Protein AF-A0A9E4MEJ9-F1 (afdb_monomer_lite)

pLDDT: mean 85.01, std 20.5, range [31.97, 98.0]

Structu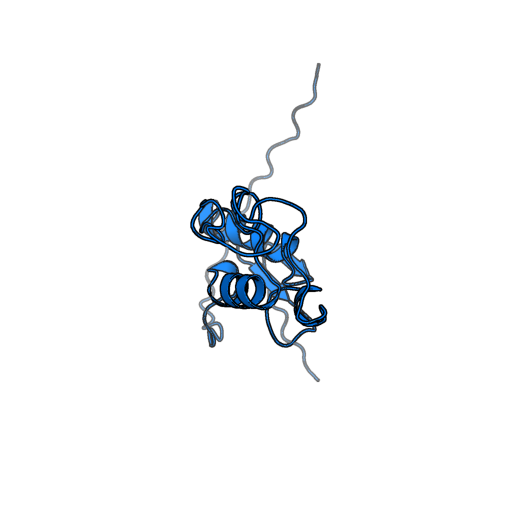re (mmCIF, N/CA/C/O backbone):
data_AF-A0A9E4MEJ9-F1
#
_entry.id   AF-A0A9E4MEJ9-F1
#
loop_
_atom_site.group_PDB
_atom_site.id
_atom_site.type_symbol
_atom_site.label_atom_id
_atom_site.label_alt_id
_atom_site.label_comp_id
_atom_site.label_asym_id
_atom_site.label_entity_id
_atom_site.label_seq_id
_atom_si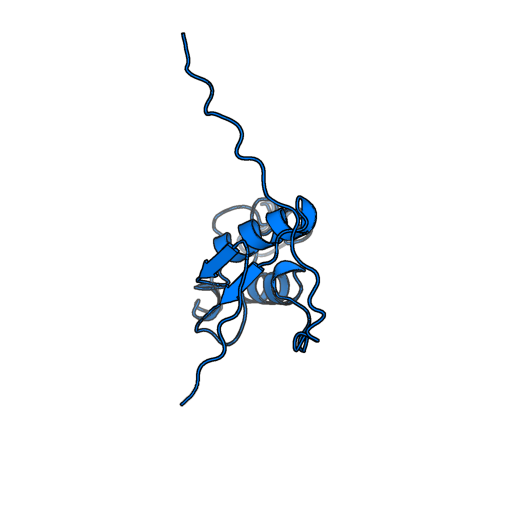te.pdbx_PDB_ins_code
_atom_site.Cartn_x
_atom_site.Cartn_y
_atom_site.Cartn_z
_atom_site.occupancy
_atom_site.B_iso_or_equiv
_atom_site.auth_seq_id
_atom_site.auth_comp_id
_atom_site.auth_asym_id
_atom_site.auth_atom_id
_atom_site.pdbx_PDB_model_num
ATOM 1 N N . MET A 1 1 ? -29.395 -19.440 10.541 1.00 58.34 1 MET A N 1
ATOM 2 C CA . MET A 1 1 ? -27.971 -19.276 10.898 1.00 58.34 1 MET A CA 1
ATOM 3 C C . MET A 1 1 ? -27.900 -18.235 12.001 1.00 58.34 1 MET A C 1
ATOM 5 O O . MET A 1 1 ? -28.546 -17.207 11.855 1.00 58.34 1 MET A O 1
ATOM 9 N N . SER A 1 2 ? -27.225 -18.525 13.115 1.00 75.25 2 SER A N 1
ATOM 10 C CA . SER A 1 2 ? -26.969 -17.525 14.162 1.00 75.25 2 SER A CA 1
ATOM 11 C C . SER A 1 2 ? -25.701 -16.768 13.785 1.00 75.25 2 SER A C 1
ATOM 13 O O . SER A 1 2 ? -24.675 -17.404 13.554 1.00 75.25 2 SER A O 1
ATOM 15 N N . HIS A 1 3 ? -25.773 -15.444 13.694 1.00 83.81 3 HIS A N 1
ATOM 16 C CA . HIS A 1 3 ? -24.602 -14.596 13.492 1.00 83.81 3 HIS A CA 1
ATOM 17 C C . HIS A 1 3 ? -24.148 -14.073 14.853 1.00 83.81 3 HIS A C 1
ATOM 19 O O . HIS A 1 3 ? -24.937 -13.441 15.554 1.00 83.81 3 HIS A O 1
ATOM 25 N N . THR A 1 4 ? -22.897 -14.340 15.228 1.00 87.56 4 THR A N 1
ATOM 26 C CA . THR A 1 4 ? -22.279 -13.697 16.391 1.00 87.56 4 THR A CA 1
ATOM 27 C C . THR A 1 4 ? -21.744 -12.337 15.944 1.00 87.56 4 THR A C 1
ATOM 29 O O . THR A 1 4 ? -20.895 -12.304 15.052 1.00 87.56 4 THR A O 1
ATOM 32 N N . PRO A 1 5 ? -22.243 -11.218 16.489 1.00 87.56 5 PRO A N 1
ATOM 33 C CA . PRO A 1 5 ? -21.714 -9.904 16.154 1.00 87.56 5 PRO A CA 1
ATOM 34 C C . PRO A 1 5 ? -20.300 -9.733 16.724 1.00 87.56 5 PRO A C 1
ATOM 36 O O . PRO A 1 5 ? -20.027 -10.138 17.853 1.00 87.56 5 PRO A O 1
ATOM 39 N N . HIS A 1 6 ? -19.416 -9.113 15.941 1.00 89.88 6 HIS A N 1
ATOM 40 C CA . HIS A 1 6 ? -18.115 -8.631 16.402 1.00 89.88 6 HIS A CA 1
ATOM 41 C C . HIS A 1 6 ? -18.217 -7.127 16.653 1.00 89.88 6 HIS A C 1
ATOM 43 O O . HIS A 1 6 ? -18.626 -6.381 15.764 1.00 89.88 6 HIS A O 1
ATOM 49 N N . GLU A 1 7 ? -17.869 -6.694 17.860 1.00 95.62 7 GLU A N 1
ATOM 50 C CA . GLU A 1 7 ? -17.814 -5.280 18.221 1.00 95.62 7 GLU A CA 1
ATOM 51 C C . GLU A 1 7 ? -16.409 -4.747 17.928 1.00 95.62 7 GLU A C 1
ATOM 53 O O . GLU A 1 7 ? -15.418 -5.377 18.300 1.00 95.62 7 GLU A O 1
ATOM 58 N N . VAL A 1 8 ? -16.334 -3.629 17.206 1.00 97.19 8 VAL A N 1
ATOM 59 C CA . VAL A 1 8 ? -15.085 -2.961 16.823 1.00 97.19 8 VAL A CA 1
ATOM 60 C C . VAL A 1 8 ? -15.268 -1.450 16.877 1.00 97.19 8 VAL A C 1
ATOM 62 O O . VAL A 1 8 ? -16.367 -0.951 16.622 1.00 97.19 8 VAL A O 1
ATOM 65 N N . ASP A 1 9 ? -14.189 -0.722 17.147 1.00 97.88 9 ASP A N 1
ATOM 66 C CA . ASP A 1 9 ? -14.178 0.743 17.098 1.00 97.88 9 ASP A CA 1
ATOM 67 C C . ASP A 1 9 ? -14.291 1.254 15.652 1.00 97.88 9 ASP A C 1
ATOM 69 O O . ASP A 1 9 ? -14.952 2.263 15.391 1.00 97.88 9 ASP A O 1
ATOM 73 N N . TYR A 1 10 ? -13.688 0.528 14.698 1.00 97.88 10 TYR A N 1
ATOM 74 C CA . TYR A 1 10 ? -13.718 0.853 13.270 1.00 97.88 10 TYR A CA 1
ATOM 75 C C . TYR A 1 10 ? -14.041 -0.367 12.402 1.00 97.88 10 TYR A C 1
ATOM 77 O O . TYR A 1 10 ? -13.371 -1.397 12.462 1.00 97.88 10 TYR A O 1
ATOM 85 N N . LEU A 1 11 ? -15.025 -0.213 11.513 1.00 97.19 11 LEU A N 1
ATOM 86 C CA . LEU A 1 11 ? -15.251 -1.111 10.381 1.00 97.19 11 LEU A CA 1
ATOM 87 C C . LEU A 1 11 ? -14.721 -0.448 9.107 1.00 97.19 11 LEU A C 1
ATOM 89 O O . LEU A 1 11 ? -15.270 0.557 8.649 1.00 97.19 11 LEU A O 1
ATOM 93 N N . VAL A 1 12 ? -13.678 -1.028 8.520 1.00 97.69 12 VAL A N 1
ATOM 94 C CA . VAL A 1 12 ? -13.094 -0.594 7.248 1.00 97.69 12 VAL A CA 1
ATOM 95 C C . VAL A 1 12 ? -13.537 -1.563 6.157 1.00 97.69 12 VAL A C 1
ATOM 97 O O . VAL A 1 12 ? -13.261 -2.759 6.220 1.00 97.69 12 VAL A O 1
ATOM 100 N N . VAL A 1 13 ? -14.237 -1.049 5.145 1.00 97.75 13 VAL A N 1
ATOM 101 C CA . VAL A 1 13 ? -14.726 -1.851 4.015 1.00 97.75 13 VAL A CA 1
ATOM 102 C C . VAL A 1 13 ? -13.847 -1.591 2.794 1.00 97.75 13 VAL A C 1
ATOM 104 O O . VAL A 1 13 ? -13.883 -0.507 2.213 1.00 97.75 13 VAL A O 1
ATOM 107 N N . GLY A 1 14 ? -13.081 -2.607 2.401 1.00 97.81 14 GLY A N 1
ATOM 108 C CA . GLY A 1 14 ? -12.136 -2.591 1.289 1.00 97.81 14 GLY A CA 1
ATOM 109 C C . GLY A 1 14 ? -10.679 -2.468 1.742 1.00 97.81 14 GLY A C 1
ATOM 110 O O . GLY A 1 14 ? -10.239 -1.419 2.204 1.00 97.81 14 GLY A O 1
ATOM 111 N N . ALA A 1 15 ? -9.898 -3.514 1.494 1.00 97.62 15 ALA A N 1
ATOM 112 C CA . ALA A 1 15 ? -8.449 -3.616 1.642 1.00 97.62 15 ALA A CA 1
ATOM 113 C C . ALA A 1 15 ? -7.705 -3.111 0.385 1.00 97.62 15 ALA A C 1
ATOM 115 O O . ALA A 1 15 ? -6.706 -3.677 -0.058 1.00 97.62 15 ALA A O 1
ATOM 116 N N . GLY A 1 16 ? -8.197 -2.027 -0.223 1.00 97.56 16 GLY A N 1
ATOM 117 C CA . GLY A 1 16 ? -7.458 -1.258 -1.228 1.00 97.56 16 GLY A CA 1
ATOM 118 C C . GLY A 1 16 ? -6.492 -0.263 -0.583 1.00 97.56 16 GLY A C 1
ATOM 119 O O . GLY A 1 16 ? -6.511 -0.079 0.628 1.00 97.56 16 GLY A O 1
ATOM 120 N N . ALA A 1 17 ? -5.694 0.442 -1.391 1.00 96.69 17 ALA A N 1
ATOM 121 C CA . ALA A 1 17 ? -4.651 1.350 -0.895 1.00 96.69 17 ALA A CA 1
ATOM 122 C C . ALA A 1 17 ? -5.117 2.309 0.219 1.00 96.69 17 ALA A C 1
ATOM 124 O O . ALA A 1 17 ? -4.451 2.428 1.240 1.00 96.69 17 ALA A O 1
ATOM 125 N N . MET A 1 18 ? -6.293 2.929 0.065 1.00 97.06 18 MET A N 1
ATOM 126 C CA . MET A 1 18 ? -6.839 3.842 1.077 1.00 97.06 18 MET A CA 1
ATOM 127 C C . MET A 1 18 ? -7.241 3.134 2.375 1.00 97.06 18 MET A C 1
ATOM 129 O O . MET A 1 18 ? -6.921 3.624 3.454 1.00 97.06 18 MET A O 1
ATOM 133 N N . GLY A 1 19 ? -7.929 1.991 2.285 1.00 97.94 19 GLY A N 1
ATOM 134 C CA . GLY A 1 19 ? -8.337 1.224 3.465 1.00 97.94 19 GLY A CA 1
ATOM 135 C C . GLY A 1 19 ? -7.134 0.664 4.220 1.00 97.94 19 GLY A C 1
ATOM 136 O O . GLY A 1 19 ? -7.103 0.718 5.447 1.00 97.94 19 GLY A O 1
ATOM 137 N N . MET A 1 20 ? -6.108 0.230 3.485 1.00 98.00 20 MET A N 1
ATOM 138 C CA . MET A 1 20 ? -4.833 -0.212 4.049 1.00 98.00 20 MET A CA 1
ATOM 139 C C . MET A 1 20 ? -4.094 0.937 4.745 1.00 98.00 20 MET A C 1
ATOM 141 O O . MET A 1 20 ? -3.694 0.772 5.888 1.00 98.00 20 MET A O 1
ATOM 145 N N . ALA A 1 21 ? -3.967 2.114 4.118 1.00 97.56 21 ALA A N 1
ATOM 146 C CA . ALA A 1 21 ? -3.288 3.271 4.716 1.00 97.56 21 ALA A CA 1
ATOM 147 C C . ALA A 1 21 ? -4.004 3.808 5.968 1.00 97.56 21 ALA A C 1
ATOM 149 O O . ALA A 1 21 ? -3.363 4.168 6.957 1.00 97.56 21 ALA A O 1
ATOM 150 N N . PHE A 1 22 ? -5.339 3.829 5.942 1.00 97.44 22 PHE A N 1
ATOM 151 C CA . PHE A 1 22 ? -6.145 4.206 7.100 1.00 97.44 22 PHE A CA 1
ATOM 152 C C . PHE A 1 22 ? -5.981 3.207 8.251 1.00 97.44 22 PHE A C 1
ATOM 154 O O . PHE A 1 22 ? -5.687 3.608 9.375 1.00 97.44 22 PHE A O 1
ATOM 161 N N . THR A 1 23 ? -6.113 1.909 7.960 1.00 97.75 23 THR A N 1
ATOM 162 C CA . THR A 1 23 ? -5.933 0.838 8.953 1.00 97.75 23 THR A CA 1
ATOM 163 C C . THR A 1 23 ? -4.523 0.863 9.537 1.00 97.75 23 THR A C 1
ATOM 165 O O . THR A 1 23 ? -4.363 0.779 10.747 1.00 97.75 23 THR A O 1
ATOM 168 N N . ASP A 1 24 ? -3.505 1.046 8.696 1.00 97.44 24 ASP A N 1
ATOM 169 C CA . ASP A 1 24 ? -2.108 1.148 9.114 1.00 97.44 24 ASP A CA 1
ATOM 170 C C . ASP A 1 24 ? -1.880 2.298 10.099 1.00 97.44 24 ASP A C 1
ATOM 172 O O . ASP A 1 24 ? -1.241 2.106 11.129 1.00 97.44 24 ASP A O 1
ATOM 176 N N . THR A 1 25 ? -2.459 3.468 9.822 1.00 97.12 25 THR A N 1
ATOM 177 C CA . THR A 1 25 ? -2.362 4.630 10.714 1.00 97.12 25 THR A CA 1
ATOM 178 C C . THR A 1 25 ? -3.026 4.336 12.056 1.00 97.12 25 THR A C 1
ATOM 180 O O . THR A 1 25 ? -2.427 4.576 13.099 1.00 97.12 25 THR A O 1
ATOM 183 N N . LEU A 1 26 ? -4.231 3.753 12.055 1.00 97.12 26 LEU A N 1
ATOM 184 C CA . LEU A 1 26 ? -4.908 3.383 13.300 1.00 97.12 26 LEU A CA 1
ATOM 185 C C . LEU A 1 26 ? -4.112 2.357 14.117 1.00 97.12 26 LEU A C 1
ATOM 187 O O . LEU A 1 26 ? -4.040 2.502 15.332 1.00 97.12 26 LEU A O 1
ATOM 191 N N . LEU A 1 27 ? -3.488 1.367 13.470 1.00 95.44 27 LEU A N 1
ATOM 192 C CA . LEU A 1 27 ? -2.647 0.372 14.146 1.00 95.44 27 LEU A CA 1
ATOM 193 C C . LEU A 1 27 ? -1.390 0.979 14.787 1.00 95.44 27 LEU A C 1
ATOM 195 O O . LEU A 1 27 ? -0.879 0.420 15.753 1.00 95.44 27 LEU A O 1
ATOM 199 N N . HIS A 1 28 ? -0.874 2.087 14.248 1.00 94.81 28 HIS A N 1
ATOM 200 C CA . HIS A 1 28 ? 0.337 2.737 14.762 1.00 94.81 28 HIS A CA 1
ATOM 201 C C . HIS A 1 28 ? 0.050 3.854 15.764 1.00 94.81 28 HIS A C 1
ATOM 203 O O . HIS A 1 28 ? 0.881 4.134 16.625 1.00 94.81 28 HIS A O 1
ATOM 209 N N . GLU A 1 29 ? -1.100 4.512 15.644 1.00 96.38 29 GLU A N 1
ATOM 210 C CA . GLU A 1 29 ? -1.406 5.738 16.384 1.00 96.38 29 GLU A CA 1
ATOM 211 C C . GLU A 1 29 ? -2.556 5.567 17.388 1.00 96.38 29 GLU A C 1
ATOM 213 O O . GLU A 1 29 ? -2.943 6.530 18.053 1.00 96.38 29 GLU A O 1
ATOM 218 N N . SER A 1 30 ? -3.119 4.361 17.521 1.00 96.94 30 SER A N 1
ATOM 219 C CA . SER A 1 30 ? -4.208 4.076 18.459 1.00 96.94 30 SER A CA 1
ATOM 220 C C . SER A 1 30 ? -4.214 2.628 18.954 1.00 96.94 30 SER A C 1
ATOM 222 O O . SER A 1 30 ? -3.624 1.747 18.340 1.00 96.94 30 SER A O 1
ATOM 224 N N . ASP A 1 31 ? -4.973 2.381 20.022 1.00 96.56 31 ASP A N 1
ATOM 225 C CA . ASP A 1 31 ? -5.295 1.037 20.521 1.00 96.56 31 ASP A CA 1
ATOM 226 C C . ASP A 1 31 ? -6.668 0.542 20.013 1.00 96.56 31 ASP A C 1
ATOM 228 O O . ASP A 1 31 ? -7.297 -0.323 20.626 1.00 96.56 31 ASP A O 1
ATOM 232 N N . ALA A 1 32 ? -7.191 1.140 18.935 1.00 96.94 32 ALA A N 1
ATOM 233 C CA . ALA A 1 32 ? -8.527 0.845 18.436 1.00 96.94 32 ALA A CA 1
ATOM 234 C C . ALA A 1 32 ? -8.630 -0.581 17.876 1.00 96.94 32 ALA A C 1
ATOM 236 O O . ALA A 1 32 ? -7.745 -1.076 17.174 1.00 96.94 32 ALA A O 1
ATOM 237 N N . THR A 1 33 ? -9.765 -1.224 18.122 1.00 96.50 33 THR A N 1
ATOM 238 C CA . THR A 1 33 ? -10.127 -2.492 17.488 1.00 96.50 33 THR A CA 1
ATOM 239 C C . THR A 1 33 ? -10.699 -2.239 16.094 1.00 96.50 33 THR A C 1
ATOM 241 O O . THR A 1 33 ? -11.588 -1.406 15.905 1.00 96.50 33 THR A O 1
ATOM 244 N N . ILE A 1 34 ? -10.182 -2.948 15.089 1.00 96.94 34 ILE A N 1
ATOM 245 C CA . ILE A 1 34 ? -10.507 -2.701 13.679 1.00 96.94 34 ILE A CA 1
ATOM 246 C C . ILE A 1 34 ? -10.952 -4.007 13.025 1.00 96.94 34 ILE A C 1
ATOM 248 O O . ILE A 1 34 ? -10.244 -5.012 13.089 1.00 96.94 34 ILE A O 1
ATOM 252 N N . ALA A 1 35 ? -12.096 -3.983 12.344 1.00 96.25 35 ALA A N 1
ATOM 253 C CA . ALA A 1 35 ? -12.459 -5.004 11.367 1.00 96.25 35 ALA A CA 1
ATOM 254 C C . ALA A 1 35 ? -12.183 -4.464 9.962 1.00 96.25 35 ALA A C 1
ATOM 256 O O . ALA A 1 35 ? -12.868 -3.549 9.504 1.00 96.25 35 ALA A O 1
ATOM 257 N N . LEU A 1 36 ? -11.204 -5.044 9.269 1.00 96.19 36 LEU A N 1
ATOM 258 C CA . LEU A 1 36 ? -10.966 -4.806 7.848 1.00 96.19 36 LEU A CA 1
ATOM 259 C C . LEU A 1 36 ? -11.618 -5.931 7.044 1.00 96.19 36 LEU A C 1
ATOM 261 O O . LEU A 1 36 ? -11.270 -7.099 7.208 1.00 96.19 36 LEU A O 1
ATOM 265 N N . VAL A 1 37 ? -12.576 -5.585 6.187 1.00 96.06 37 VAL A N 1
ATOM 266 C CA . VAL A 1 37 ? -13.335 -6.561 5.397 1.00 96.06 37 VAL A CA 1
ATOM 267 C C . VAL A 1 37 ? -13.211 -6.225 3.920 1.00 96.06 37 VAL A C 1
ATOM 269 O O . VAL A 1 37 ? -13.561 -5.124 3.499 1.00 96.06 37 VAL A O 1
ATOM 272 N N . ASP A 1 38 ? -12.759 -7.184 3.120 1.00 96.31 38 ASP A N 1
ATOM 273 C CA . ASP A 1 38 ? -12.741 -7.099 1.659 1.00 96.31 38 ASP A CA 1
ATOM 274 C C . ASP A 1 38 ? -13.480 -8.306 1.060 1.00 96.31 38 ASP A C 1
ATOM 276 O O . ASP A 1 38 ? -13.633 -9.350 1.693 1.00 96.31 38 ASP A O 1
ATOM 280 N N . ARG A 1 39 ? -13.984 -8.140 -0.161 1.00 96.31 39 ARG A N 1
ATOM 281 C CA . ARG A 1 39 ? -14.590 -9.207 -0.961 1.00 96.31 39 ARG A CA 1
ATOM 282 C C . ARG A 1 39 ? -13.544 -9.990 -1.763 1.00 96.31 39 ARG A C 1
ATOM 284 O O . ARG A 1 39 ? -13.841 -11.092 -2.217 1.00 96.31 39 ARG A O 1
ATOM 291 N N . LEU A 1 40 ? -12.382 -9.395 -2.015 1.00 95.31 40 LEU A N 1
ATOM 292 C CA . LEU A 1 40 ? -11.275 -10.010 -2.737 1.00 95.31 40 LEU A CA 1
ATOM 293 C C . LEU A 1 40 ? -10.476 -10.949 -1.826 1.00 95.31 40 LEU A C 1
ATOM 295 O O . LEU A 1 40 ? -10.574 -10.896 -0.604 1.00 95.31 40 LEU A O 1
ATOM 299 N N . ASP A 1 41 ? -9.695 -11.824 -2.449 1.00 93.06 41 ASP A N 1
ATOM 300 C CA . ASP A 1 41 ? -8.900 -12.869 -1.801 1.00 93.06 41 ASP A CA 1
ATOM 301 C C . ASP A 1 41 ? -7.621 -12.351 -1.133 1.00 93.06 41 ASP A C 1
ATOM 303 O O . ASP A 1 41 ? -7.059 -13.032 -0.277 1.00 93.06 41 ASP A O 1
ATOM 307 N N . ARG A 1 42 ? -7.167 -11.151 -1.508 1.00 94.94 42 ARG A N 1
ATOM 308 C CA . ARG A 1 42 ? -5.998 -10.499 -0.916 1.00 94.94 42 ARG A CA 1
ATOM 309 C C . ARG A 1 42 ? -6.085 -8.967 -0.953 1.00 94.94 42 ARG A C 1
ATOM 311 O O . ARG A 1 42 ? -6.790 -8.403 -1.804 1.00 94.94 42 ARG A O 1
ATOM 318 N N . PRO A 1 43 ? -5.315 -8.275 -0.095 1.00 97.06 43 PRO A N 1
ATOM 319 C CA . PRO A 1 43 ? -5.168 -6.825 -0.143 1.00 97.06 43 PRO A CA 1
ATOM 320 C C . PRO A 1 43 ? -4.665 -6.303 -1.496 1.00 97.06 43 PRO A C 1
ATOM 322 O O . PRO A 1 43 ? -3.998 -6.996 -2.261 1.00 97.06 43 PRO A O 1
ATOM 325 N N . GLY A 1 44 ? -4.968 -5.039 -1.780 1.00 96.50 44 GLY A N 1
ATOM 326 C CA . GLY A 1 44 ? -4.545 -4.327 -2.988 1.00 96.50 44 GLY A CA 1
ATOM 327 C C . GLY A 1 44 ? -5.692 -3.716 -3.789 1.00 96.50 44 GLY A C 1
ATOM 328 O O . GLY A 1 44 ? -5.457 -2.879 -4.660 1.00 96.50 44 GLY A O 1
ATOM 329 N N . GLY A 1 45 ? -6.948 -4.056 -3.484 1.00 96.62 45 GLY A N 1
ATOM 330 C CA . GLY A 1 45 ? -8.115 -3.483 -4.158 1.00 96.62 45 GLY A CA 1
ATOM 331 C C . GLY A 1 45 ? -8.042 -3.657 -5.679 1.00 96.62 45 GLY A C 1
ATOM 332 O O . GLY A 1 45 ? -7.845 -4.764 -6.170 1.00 96.62 45 GLY A O 1
ATOM 333 N N . HIS A 1 46 ? -8.166 -2.565 -6.443 1.00 96.12 46 HIS A N 1
ATOM 334 C CA . HIS A 1 46 ? -8.172 -2.620 -7.913 1.00 96.12 46 HIS A CA 1
ATOM 335 C C . HIS A 1 46 ? -6.885 -3.199 -8.529 1.00 96.12 46 HIS A C 1
ATOM 337 O O . HIS A 1 46 ? -6.935 -3.721 -9.644 1.00 96.12 46 HIS A O 1
ATOM 343 N N . TRP A 1 47 ? -5.754 -3.167 -7.814 1.00 97.00 47 TRP A N 1
ATOM 344 C CA . TRP A 1 47 ? -4.494 -3.757 -8.278 1.00 97.00 47 TRP A CA 1
ATOM 345 C C . TRP A 1 47 ? -4.591 -5.277 -8.479 1.00 97.00 47 TRP A C 1
ATOM 347 O O . TRP A 1 47 ? -3.861 -5.823 -9.302 1.00 97.00 47 TRP A O 1
ATOM 357 N N . ASN A 1 48 ? -5.548 -5.948 -7.824 1.00 96.88 48 ASN A N 1
ATOM 358 C CA . ASN A 1 48 ? -5.840 -7.373 -8.026 1.00 96.88 48 ASN A CA 1
ATOM 359 C C . ASN A 1 48 ? -6.351 -7.714 -9.432 1.00 96.88 48 ASN A C 1
ATOM 361 O O . ASN A 1 48 ? -6.258 -8.864 -9.854 1.00 96.88 48 ASN A O 1
ATOM 365 N N . HIS A 1 49 ? -6.887 -6.731 -10.156 1.00 96.12 49 HIS A N 1
ATOM 366 C CA . HIS A 1 49 ? -7.477 -6.910 -11.485 1.00 96.12 49 HIS A CA 1
ATOM 367 C C . HIS A 1 49 ? -6.740 -6.130 -12.573 1.00 96.12 49 HIS A C 1
ATOM 369 O O . HIS A 1 49 ? -7.195 -6.075 -13.717 1.00 96.12 49 HIS A O 1
ATOM 375 N N . ALA A 1 50 ? -5.630 -5.483 -12.224 1.00 95.75 50 ALA A N 1
ATOM 376 C CA . ALA A 1 50 ? -4.922 -4.646 -13.165 1.00 95.75 50 ALA A CA 1
ATOM 377 C C . ALA A 1 50 ? -4.167 -5.485 -14.204 1.00 95.75 50 ALA A C 1
ATOM 379 O O . ALA A 1 50 ? -3.693 -6.588 -13.930 1.00 95.75 50 ALA A O 1
ATOM 380 N N . TYR A 1 51 ? -4.046 -4.952 -15.419 1.00 95.94 51 TYR A N 1
ATOM 381 C CA . TYR A 1 51 ? -3.308 -5.626 -16.479 1.00 95.94 51 TYR A CA 1
ATOM 382 C C . TYR A 1 51 ? -1.805 -5.720 -16.127 1.00 95.94 51 TYR A C 1
ATOM 384 O O . TYR A 1 51 ? -1.280 -4.833 -15.452 1.00 95.94 51 TYR A O 1
ATOM 392 N N . PRO A 1 52 ? -1.062 -6.736 -16.610 1.00 91.75 52 PRO A N 1
ATOM 393 C CA . PRO A 1 52 ? 0.271 -7.056 -16.074 1.00 91.75 52 PRO A CA 1
ATOM 394 C C . PRO A 1 52 ? 1.346 -5.968 -16.219 1.00 91.75 52 PRO A C 1
ATOM 396 O O . PRO A 1 52 ? 2.344 -5.982 -15.508 1.00 91.75 52 PRO A O 1
ATOM 399 N N . PHE A 1 53 ? 1.166 -5.041 -17.157 1.00 91.94 53 PHE A N 1
ATOM 400 C CA . PHE A 1 53 ? 2.120 -3.980 -17.479 1.00 91.94 53 PHE A CA 1
ATOM 401 C C . PHE A 1 53 ? 1.775 -2.624 -16.839 1.00 91.94 53 PHE A C 1
ATOM 403 O O . PHE A 1 53 ? 2.472 -1.646 -17.117 1.00 91.94 53 PHE A O 1
ATOM 410 N N . VAL A 1 54 ? 0.722 -2.534 -16.009 1.00 96.00 54 VAL A N 1
ATOM 411 C CA . VAL A 1 54 ? 0.360 -1.261 -15.365 1.00 96.00 54 VAL A CA 1
ATOM 412 C C . VAL A 1 54 ? 1.424 -0.891 -14.342 1.00 96.00 54 VAL A C 1
ATOM 414 O O . VAL A 1 54 ? 1.965 -1.758 -13.649 1.00 96.00 54 VAL A O 1
ATOM 417 N N . ARG A 1 55 ? 1.708 0.404 -14.237 1.00 96.38 55 ARG A N 1
ATOM 418 C CA . ARG A 1 55 ? 2.584 0.977 -13.215 1.00 96.38 55 ARG A CA 1
ATOM 419 C C . ARG A 1 55 ? 1.919 2.206 -12.613 1.00 96.38 55 ARG A C 1
ATOM 421 O O . ARG A 1 55 ? 0.997 2.763 -13.212 1.00 96.38 55 ARG A O 1
ATOM 428 N N . LEU A 1 56 ? 2.381 2.619 -11.438 1.00 97.12 56 LEU A N 1
ATOM 429 C CA . LEU A 1 56 ? 1.974 3.890 -10.848 1.00 97.12 56 LEU A CA 1
ATOM 430 C C . LEU A 1 56 ? 2.240 5.054 -11.810 1.00 97.12 56 LEU A C 1
ATOM 432 O O . LEU A 1 56 ? 3.212 5.060 -12.557 1.00 97.12 56 LEU A O 1
ATOM 436 N N . HIS A 1 57 ? 1.380 6.067 -11.746 1.00 94.50 57 HIS A N 1
ATOM 437 C CA . HIS A 1 57 ? 1.588 7.338 -12.445 1.00 94.50 57 HIS A CA 1
ATOM 438 C C . HIS A 1 57 ? 2.431 8.334 -11.634 1.00 94.50 57 HIS A C 1
ATOM 440 O O . HIS A 1 57 ? 2.872 9.343 -12.173 1.00 94.50 57 HIS A O 1
ATOM 446 N N . GLN A 1 58 ? 2.638 8.059 -10.345 1.00 95.50 58 GLN A N 1
ATOM 447 C CA . GLN A 1 58 ? 3.433 8.861 -9.417 1.00 95.50 58 GLN A CA 1
ATOM 448 C C . GLN A 1 58 ? 4.566 8.009 -8.822 1.00 95.50 58 GLN A C 1
ATOM 450 O O . GLN A 1 58 ? 4.405 6.786 -8.765 1.00 95.50 58 GLN A O 1
ATOM 455 N N . PRO A 1 59 ? 5.679 8.618 -8.366 1.00 97.19 59 PRO A N 1
ATOM 456 C CA . PRO A 1 59 ? 6.781 7.900 -7.727 1.00 97.19 59 PRO A CA 1
ATOM 457 C C . PRO A 1 59 ? 6.313 6.953 -6.620 1.00 97.19 59 PRO A C 1
ATOM 459 O O . PRO A 1 59 ? 5.486 7.335 -5.788 1.00 97.19 59 PRO A O 1
ATOM 462 N N . SER A 1 60 ? 6.886 5.747 -6.574 1.00 97.88 60 SER A N 1
ATOM 463 C CA . SER A 1 60 ? 6.564 4.735 -5.554 1.00 97.88 60 SER A CA 1
ATOM 464 C C . SER A 1 60 ? 6.687 5.269 -4.127 1.00 97.88 60 SER A C 1
ATOM 466 O O . SER A 1 60 ? 5.849 4.968 -3.286 1.00 97.88 60 SER A O 1
ATOM 468 N N . ALA A 1 61 ? 7.669 6.139 -3.884 1.00 96.69 61 ALA A N 1
ATOM 469 C CA . ALA A 1 61 ? 7.935 6.744 -2.581 1.00 96.69 61 ALA A CA 1
ATOM 470 C C . ALA A 1 61 ? 6.767 7.568 -2.002 1.00 96.69 61 ALA A C 1
ATOM 472 O O . ALA A 1 61 ? 6.779 7.880 -0.814 1.00 96.69 61 ALA A O 1
ATOM 473 N N . TYR A 1 62 ? 5.768 7.927 -2.816 1.00 95.69 62 TYR A N 1
ATOM 474 C CA . TYR A 1 62 ? 4.591 8.695 -2.391 1.00 95.69 62 TYR A CA 1
ATOM 475 C C . TYR A 1 62 ? 3.306 7.860 -2.343 1.00 95.69 62 TYR A C 1
ATOM 477 O O . TYR A 1 62 ? 2.213 8.415 -2.235 1.00 95.69 62 TYR A O 1
ATOM 485 N N . TYR A 1 63 ? 3.410 6.535 -2.447 1.00 97.19 63 TYR A N 1
ATOM 486 C CA . TYR A 1 63 ? 2.263 5.635 -2.464 1.00 97.19 63 TYR A CA 1
ATOM 487 C C . TYR A 1 63 ? 2.426 4.514 -1.438 1.00 97.19 63 TYR A C 1
ATOM 489 O O . TYR A 1 63 ? 3.504 3.947 -1.299 1.00 97.19 63 TYR A O 1
ATOM 497 N N . GLY A 1 64 ? 1.336 4.151 -0.762 1.00 95.75 64 GLY A N 1
ATOM 498 C CA . GLY A 1 64 ? 1.320 3.060 0.209 1.00 95.75 64 GLY A CA 1
ATOM 499 C C . GLY A 1 64 ? 0.776 3.489 1.567 1.00 95.75 64 GLY A C 1
ATOM 500 O O . GLY A 1 64 ? -0.157 4.285 1.642 1.00 95.75 64 GLY A O 1
ATOM 501 N N . VAL A 1 65 ? 1.342 2.908 2.618 1.00 96.81 65 VAL A N 1
ATOM 502 C CA . VAL A 1 65 ? 1.014 3.105 4.031 1.00 96.81 65 VAL A CA 1
ATOM 503 C C . VAL A 1 65 ? 2.169 3.802 4.763 1.00 96.81 65 VAL A C 1
ATOM 505 O O . VAL A 1 65 ? 3.297 3.821 4.272 1.00 96.81 65 VAL A O 1
ATOM 508 N N . ASN A 1 66 ? 1.903 4.371 5.939 1.00 94.25 66 ASN A N 1
ATOM 509 C CA . ASN A 1 66 ? 2.876 5.202 6.658 1.00 94.25 66 ASN A CA 1
ATOM 510 C C . ASN A 1 66 ? 3.981 4.376 7.325 1.00 94.25 66 ASN A C 1
ATOM 512 O O . ASN A 1 66 ? 5.119 4.832 7.431 1.00 94.25 66 ASN A O 1
ATOM 516 N N . SER A 1 67 ? 3.663 3.159 7.759 1.00 94.19 67 SER A N 1
ATOM 517 C CA . SER A 1 67 ? 4.593 2.299 8.493 1.00 94.19 67 SER A CA 1
ATOM 518 C C . SER A 1 67 ? 5.717 1.701 7.653 1.00 94.19 67 SER A C 1
ATOM 520 O O . SER A 1 67 ? 6.685 1.166 8.200 1.00 94.19 67 SER A O 1
ATOM 522 N N . ARG A 1 68 ? 5.604 1.757 6.319 1.00 94.00 68 ARG A N 1
ATOM 523 C CA . ARG A 1 68 ? 6.536 1.079 5.420 1.00 94.00 68 ARG A CA 1
ATOM 524 C C . ARG A 1 68 ? 6.648 1.764 4.055 1.00 94.00 68 ARG A C 1
ATOM 526 O O . ARG A 1 68 ? 5.631 1.916 3.381 1.00 94.00 68 ARG A O 1
ATOM 533 N N . PRO A 1 69 ? 7.867 2.045 3.561 1.00 96.06 69 PRO A N 1
ATOM 534 C CA . PRO A 1 69 ? 8.052 2.581 2.217 1.00 96.06 69 PRO A CA 1
ATOM 535 C C . PRO A 1 69 ? 7.716 1.550 1.129 1.00 96.06 69 PRO A C 1
ATOM 537 O O . PRO A 1 69 ? 7.999 0.356 1.271 1.00 96.06 69 PRO A O 1
ATOM 540 N N . LEU A 1 70 ? 7.147 2.028 0.021 1.00 97.00 70 LEU A N 1
ATOM 541 C CA . LEU A 1 70 ? 7.015 1.274 -1.223 1.00 97.00 70 LEU A CA 1
ATOM 542 C C . LEU A 1 70 ? 8.214 1.565 -2.135 1.00 97.00 70 LEU A C 1
ATOM 544 O O . LEU A 1 70 ? 8.468 2.714 -2.497 1.00 97.00 70 LEU A O 1
ATOM 548 N N . GLY A 1 71 ? 8.903 0.504 -2.554 1.00 94.88 71 GLY A N 1
ATOM 549 C CA . GLY A 1 71 ? 10.126 0.609 -3.347 1.00 94.88 71 GLY A CA 1
ATOM 550 C C . GLY A 1 71 ? 11.347 0.988 -2.507 1.00 94.88 71 GLY A C 1
ATOM 551 O O . GLY A 1 71 ? 11.371 0.820 -1.288 1.00 94.88 71 GLY A O 1
ATOM 552 N N . GLU A 1 72 ? 12.372 1.484 -3.185 1.00 95.69 72 GLU A N 1
ATOM 553 C CA . GLU A 1 72 ? 13.680 1.854 -2.640 1.00 95.69 72 GLU A CA 1
ATOM 554 C C . GLU A 1 72 ? 13.967 3.363 -2.762 1.00 95.69 72 GLU A C 1
ATOM 556 O O . GLU A 1 72 ? 15.043 3.817 -2.374 1.00 95.69 72 GLU A O 1
ATOM 561 N N . ASN A 1 73 ? 13.018 4.151 -3.283 1.00 95.69 73 ASN A N 1
ATOM 562 C CA . ASN A 1 73 ? 13.161 5.589 -3.523 1.00 95.69 73 ASN A CA 1
ATOM 563 C C . ASN A 1 73 ? 14.360 5.911 -4.438 1.00 95.69 73 ASN A C 1
ATOM 565 O O . ASN A 1 73 ? 15.160 6.810 -4.168 1.00 95.69 73 ASN A O 1
ATOM 569 N N . ARG A 1 74 ? 14.488 5.151 -5.531 1.00 95.56 74 ARG A N 1
ATOM 570 C CA . ARG A 1 74 ? 15.596 5.259 -6.494 1.00 95.56 74 ARG A CA 1
ATOM 571 C C . ARG A 1 74 ? 15.135 5.682 -7.887 1.00 95.56 74 ARG A C 1
ATOM 573 O O . ARG A 1 74 ? 13.951 5.620 -8.223 1.00 95.56 74 ARG A O 1
ATOM 580 N N . LEU A 1 75 ? 16.106 6.089 -8.702 1.00 97.75 75 LEU A N 1
ATOM 581 C CA . LEU A 1 75 ? 15.918 6.275 -10.137 1.00 97.75 75 LEU A CA 1
ATOM 582 C C . LEU A 1 75 ? 16.029 4.930 -10.857 1.00 97.75 75 LEU A C 1
ATOM 584 O O . LEU A 1 75 ? 16.914 4.130 -10.544 1.00 97.75 75 LEU A O 1
ATOM 588 N N . ASP A 1 76 ? 15.184 4.706 -11.859 1.00 96.69 76 ASP A N 1
ATOM 589 C CA . ASP A 1 76 ? 15.317 3.545 -12.734 1.00 96.69 76 ASP A CA 1
ATOM 590 C C . ASP A 1 76 ? 16.621 3.645 -13.541 1.00 96.69 76 ASP A C 1
ATOM 592 O O . ASP A 1 76 ? 16.902 4.647 -14.203 1.00 96.69 76 ASP A O 1
ATOM 596 N N . ALA A 1 77 ? 17.429 2.583 -13.513 1.00 96.25 77 ALA A N 1
ATOM 597 C CA . ALA A 1 77 ? 18.704 2.535 -14.233 1.00 96.25 77 ALA A CA 1
ATOM 598 C C . ALA A 1 77 ? 18.543 2.202 -15.728 1.00 96.25 77 ALA A C 1
ATOM 600 O O . ALA A 1 77 ? 19.465 2.405 -16.517 1.00 96.25 77 ALA A O 1
ATOM 601 N N . SER A 1 78 ? 17.396 1.644 -16.127 1.00 94.56 78 SER A N 1
ATOM 602 C CA . SER A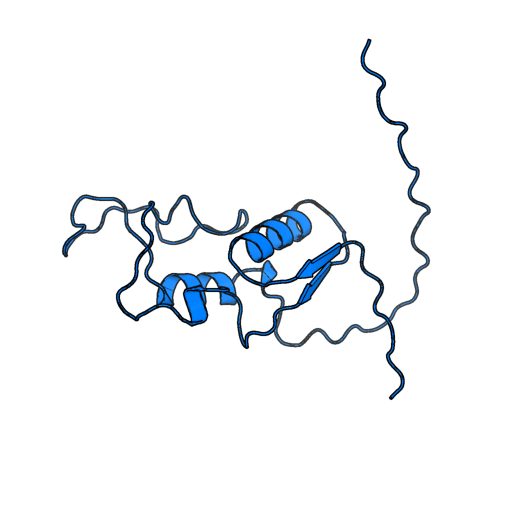 1 78 ? 17.148 1.183 -17.496 1.00 94.56 78 SER A CA 1
ATOM 603 C C . SER A 1 78 ? 15.653 1.164 -17.837 1.00 94.56 78 SER A C 1
ATOM 605 O O . SER A 1 78 ? 14.799 1.381 -16.981 1.00 94.56 78 SER A O 1
ATOM 607 N N . GLY A 1 79 ? 15.326 0.898 -19.104 1.00 92.06 79 GLY A N 1
ATOM 608 C CA . GLY A 1 79 ? 13.946 0.841 -19.585 1.00 92.06 79 GLY A CA 1
ATOM 609 C C . GLY A 1 79 ? 13.363 2.215 -19.928 1.00 92.06 79 GLY A C 1
ATOM 610 O O . GLY A 1 79 ? 14.074 3.209 -20.031 1.00 92.06 79 GLY A O 1
ATOM 611 N N . ARG A 1 80 ? 12.042 2.270 -20.144 1.00 89.56 80 ARG A N 1
ATOM 612 C CA . ARG A 1 80 ? 11.355 3.495 -20.605 1.00 89.56 80 ARG A CA 1
ATOM 613 C C . ARG A 1 80 ? 1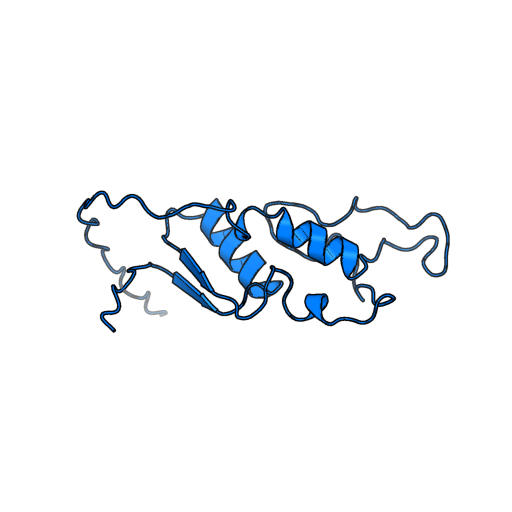1.358 4.634 -19.584 1.00 89.56 80 ARG A C 1
ATOM 615 O O . ARG A 1 80 ? 11.129 5.770 -19.972 1.00 89.56 80 ARG A O 1
ATOM 622 N N . ASN A 1 81 ? 11.591 4.315 -18.315 1.00 94.25 81 ASN A N 1
ATOM 623 C CA . ASN A 1 81 ? 11.576 5.258 -17.203 1.00 94.25 81 ASN A CA 1
ATOM 624 C C . ASN A 1 81 ? 12.999 5.589 -16.705 1.00 94.25 81 ASN A C 1
ATOM 626 O O . ASN A 1 81 ? 13.162 6.172 -15.639 1.00 94.25 81 ASN A O 1
ATOM 630 N N . ALA A 1 82 ? 14.039 5.206 -17.462 1.00 96.75 82 ALA A N 1
ATOM 631 C CA . ALA A 1 82 ? 15.429 5.403 -17.066 1.00 96.75 82 ALA A CA 1
ATOM 632 C C . ALA A 1 82 ? 15.735 6.876 -16.745 1.00 96.75 82 ALA A C 1
ATOM 634 O O . ALA A 1 82 ? 15.400 7.774 -17.519 1.00 96.75 82 ALA A O 1
ATOM 635 N N . GLY A 1 83 ? 16.387 7.114 -15.606 1.00 97.75 83 GLY A N 1
ATOM 636 C CA . GLY A 1 83 ? 16.692 8.457 -15.104 1.00 97.75 83 GLY A CA 1
ATOM 637 C C . GLY A 1 83 ? 15.525 9.162 -14.400 1.00 97.75 83 GLY A C 1
ATOM 638 O O . GLY A 1 83 ? 15.701 10.291 -13.946 1.00 97.75 83 GLY A O 1
ATOM 639 N N . MET A 1 84 ? 14.360 8.518 -14.276 1.00 97.12 84 MET A N 1
ATOM 640 C CA . MET A 1 84 ? 13.209 9.003 -13.507 1.00 97.12 84 MET A CA 1
ATOM 641 C C . MET A 1 84 ? 12.976 8.132 -12.268 1.00 97.12 84 MET A C 1
ATOM 643 O O . MET A 1 84 ? 13.497 7.022 -12.174 1.00 97.12 84 MET A O 1
ATOM 647 N N . MET A 1 85 ? 12.199 8.643 -11.308 1.00 97.62 85 MET A N 1
ATOM 648 C CA . MET A 1 85 ? 11.836 7.898 -10.098 1.00 97.62 85 MET A CA 1
ATOM 649 C C . MET A 1 85 ? 11.087 6.615 -10.444 1.00 97.62 85 MET A C 1
ATOM 651 O O . MET A 1 85 ? 10.207 6.628 -11.308 1.00 97.62 85 MET A O 1
ATOM 655 N N . GLU A 1 86 ? 11.406 5.534 -9.736 1.00 96.81 86 GLU A N 1
ATOM 656 C CA . GLU A 1 86 ? 10.766 4.239 -9.943 1.00 96.81 86 GLU A CA 1
ATOM 657 C C . GLU A 1 86 ? 9.244 4.307 -9.729 1.00 96.81 86 GLU A C 1
ATOM 659 O O . GLU A 1 86 ? 8.727 4.991 -8.836 1.00 96.81 86 GLU A O 1
ATOM 664 N N . LEU A 1 87 ? 8.523 3.552 -10.555 1.00 97.56 87 LEU A N 1
ATOM 665 C CA . LEU A 1 87 ? 7.066 3.466 -10.544 1.00 97.56 87 LEU A CA 1
ATOM 666 C C . LEU A 1 87 ? 6.681 2.007 -10.325 1.00 97.56 87 LEU A C 1
ATOM 668 O O . LEU A 1 87 ? 6.869 1.202 -11.234 1.00 97.56 87 LEU A O 1
ATOM 672 N N . ALA A 1 88 ? 6.170 1.640 -9.153 1.00 97.38 88 ALA A N 1
ATOM 673 C CA . ALA A 1 88 ? 5.827 0.253 -8.848 1.00 97.38 88 ALA A CA 1
ATOM 674 C C . ALA A 1 88 ? 4.765 -0.286 -9.822 1.00 97.38 88 ALA A C 1
ATOM 676 O O . ALA A 1 88 ? 3.792 0.399 -10.158 1.00 97.38 88 ALA A O 1
ATOM 677 N N . GLY A 1 89 ? 4.963 -1.514 -10.293 1.00 96.75 89 GLY A N 1
ATOM 678 C CA . GLY A 1 89 ? 3.969 -2.272 -11.041 1.00 96.75 89 GLY A CA 1
ATOM 679 C C . GLY A 1 89 ? 2.933 -2.930 -10.131 1.00 96.75 89 GLY A C 1
ATOM 680 O O . GLY A 1 89 ? 3.098 -2.992 -8.912 1.00 96.75 89 GLY A O 1
ATOM 681 N N . ALA A 1 90 ? 1.880 -3.496 -10.729 1.00 96.44 90 ALA A N 1
ATOM 682 C CA . ALA A 1 90 ? 0.826 -4.178 -9.970 1.00 96.44 90 ALA A CA 1
ATOM 683 C C . ALA A 1 90 ? 1.369 -5.281 -9.041 1.00 96.44 90 ALA A C 1
ATOM 685 O O . ALA A 1 90 ? 0.944 -5.375 -7.896 1.00 96.44 90 ALA A O 1
ATOM 686 N N . HIS A 1 91 ? 2.333 -6.090 -9.497 1.00 96.00 91 HIS A N 1
ATOM 687 C CA . HIS A 1 91 ? 2.876 -7.178 -8.675 1.00 96.00 91 HIS A CA 1
ATOM 688 C C . HIS A 1 91 ? 3.635 -6.668 -7.436 1.00 96.00 91 HIS A C 1
ATOM 690 O O . HIS A 1 91 ? 3.486 -7.241 -6.360 1.00 96.00 91 HIS A O 1
ATOM 696 N N . GLU A 1 92 ? 4.397 -5.578 -7.577 1.00 96.94 92 GLU A N 1
ATOM 697 C CA . GLU A 1 92 ? 5.140 -4.943 -6.478 1.00 96.94 92 GLU A CA 1
ATOM 698 C C . GLU A 1 92 ? 4.167 -4.379 -5.445 1.00 96.94 92 GLU A C 1
ATOM 700 O O . GLU A 1 92 ? 4.350 -4.582 -4.249 1.00 96.94 92 GLU A O 1
ATOM 705 N N . LEU A 1 93 ? 3.088 -3.741 -5.905 1.00 97.19 93 LEU A N 1
ATOM 706 C CA . LEU A 1 93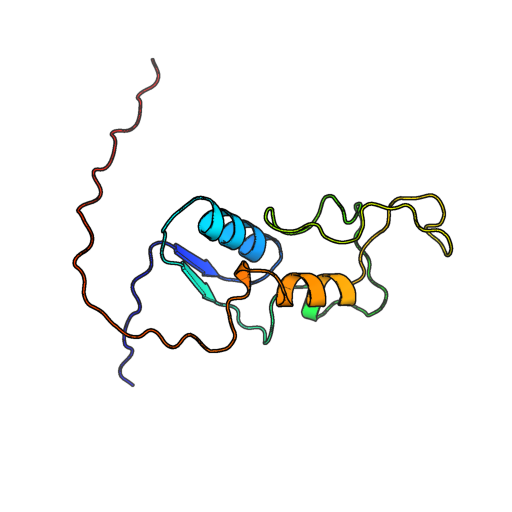 ? 2.037 -3.203 -5.042 1.00 97.19 93 LEU A CA 1
ATOM 707 C C . LEU A 1 93 ? 1.290 -4.291 -4.277 1.00 97.19 93 LEU A C 1
ATOM 709 O O . LEU A 1 93 ? 1.030 -4.142 -3.086 1.00 97.19 93 LEU A O 1
ATOM 713 N N . LEU A 1 94 ? 0.954 -5.390 -4.945 1.00 96.88 94 LEU A N 1
ATOM 714 C CA . LEU A 1 94 ? 0.263 -6.509 -4.313 1.00 96.88 94 LEU A CA 1
ATOM 715 C C . LEU A 1 94 ? 1.146 -7.175 -3.256 1.00 96.88 94 LEU A C 1
ATOM 717 O O . LEU A 1 94 ? 0.686 -7.380 -2.139 1.00 96.88 94 LEU A O 1
ATOM 721 N N . ALA A 1 95 ? 2.422 -7.428 -3.564 1.00 96.75 95 ALA A N 1
ATOM 722 C CA . ALA A 1 95 ? 3.378 -7.953 -2.588 1.00 96.75 95 ALA A CA 1
ATOM 723 C C . ALA A 1 95 ? 3.604 -6.982 -1.413 1.00 96.75 95 ALA A C 1
ATOM 725 O O . ALA A 1 95 ? 3.730 -7.402 -0.261 1.00 96.75 95 ALA A O 1
ATOM 726 N N . TYR A 1 96 ? 3.635 -5.678 -1.693 1.00 97.31 96 TYR A N 1
ATOM 727 C CA . TYR A 1 96 ? 3.743 -4.639 -0.676 1.00 97.31 96 TYR A CA 1
ATOM 728 C C . TYR A 1 96 ? 2.548 -4.643 0.285 1.00 97.31 96 TYR A C 1
ATOM 730 O O . TYR A 1 96 ? 2.754 -4.668 1.498 1.00 97.31 96 TYR A O 1
ATOM 738 N N . PHE A 1 97 ? 1.314 -4.664 -0.232 1.00 97.06 97 PHE A N 1
ATOM 739 C CA . PHE A 1 97 ? 0.120 -4.667 0.616 1.00 97.06 97 PHE A CA 1
ATOM 740 C C . PHE A 1 97 ? -0.043 -5.973 1.388 1.00 97.06 97 PHE A C 1
ATOM 742 O O . PHE A 1 97 ? -0.394 -5.917 2.563 1.00 97.06 97 PHE A O 1
ATOM 749 N N . ASP A 1 98 ? 0.269 -7.113 0.775 1.00 95.19 98 ASP A N 1
ATOM 750 C CA . ASP A 1 98 ? 0.215 -8.433 1.416 1.00 95.19 98 ASP A CA 1
ATOM 751 C C . ASP A 1 98 ? 1.139 -8.530 2.640 1.00 95.19 98 ASP A C 1
ATOM 753 O O . ASP A 1 98 ? 0.799 -9.124 3.656 1.00 95.19 98 ASP A O 1
ATOM 757 N N . SER A 1 99 ? 2.295 -7.867 2.578 1.00 92.12 99 SER A N 1
ATOM 758 C CA . SER A 1 99 ? 3.282 -7.853 3.662 1.00 92.12 99 SER A CA 1
ATOM 759 C C . SER A 1 99 ? 3.200 -6.612 4.561 1.00 92.12 99 SER A C 1
ATOM 761 O O . SER A 1 99 ? 4.119 -6.354 5.344 1.00 92.12 99 SER A O 1
ATOM 763 N N . SER A 1 100 ? 2.139 -5.811 4.441 1.00 88.44 100 SER A N 1
ATOM 764 C CA . SER A 1 100 ? 1.925 -4.647 5.306 1.00 88.44 100 SER A CA 1
ATOM 765 C C . SER A 1 100 ? 1.270 -5.056 6.636 1.00 88.44 100 SER A C 1
ATOM 767 O O . SER A 1 100 ? 0.461 -5.984 6.647 1.00 88.44 100 SER A O 1
ATOM 769 N N . PRO A 1 101 ? 1.548 -4.362 7.758 1.00 84.44 101 PRO A N 1
ATOM 770 C CA . PRO A 1 101 ? 0.918 -4.667 9.050 1.00 84.44 101 PRO A CA 1
ATOM 771 C C . PRO A 1 101 ? -0.618 -4.645 9.003 1.00 84.44 101 PRO A C 1
ATOM 773 O O . PRO A 1 101 ? -1.276 -5.441 9.670 1.00 84.44 101 PRO A O 1
ATOM 776 N N . ALA A 1 102 ? -1.187 -3.779 8.160 1.00 85.31 102 ALA A N 1
ATOM 777 C CA . ALA A 1 102 ? -2.626 -3.660 7.947 1.00 85.31 102 ALA A CA 1
ATOM 778 C C . ALA A 1 102 ? -3.275 -4.886 7.275 1.00 85.31 102 ALA A C 1
ATOM 780 O O . ALA A 1 102 ? -4.491 -5.035 7.365 1.00 85.31 102 ALA A O 1
ATOM 781 N N . ALA A 1 103 ? -2.506 -5.773 6.631 1.00 78.50 103 ALA A N 1
ATOM 782 C CA . ALA A 1 103 ? -3.041 -7.018 6.070 1.00 78.50 103 ALA A CA 1
ATOM 783 C C . ALA A 1 103 ? -3.457 -8.024 7.157 1.00 78.50 103 ALA A C 1
ATOM 785 O O . ALA A 1 103 ? -4.246 -8.929 6.885 1.00 78.50 103 ALA A O 1
ATOM 786 N N . GLY A 1 104 ? -2.961 -7.838 8.388 1.00 71.25 104 GLY A N 1
ATOM 787 C CA . GLY A 1 104 ? -3.134 -8.772 9.494 1.00 71.25 104 GLY A CA 1
ATOM 788 C C . GLY A 1 104 ? -2.292 -10.041 9.329 1.00 71.25 104 GLY A C 1
ATOM 789 O O . GLY A 1 104 ? -1.885 -10.420 8.233 1.00 71.25 104 GLY A O 1
ATOM 790 N N . SER A 1 105 ? -2.007 -10.726 10.437 1.00 54.53 105 SER A N 1
ATOM 791 C CA . SER A 1 105 ? -1.392 -12.055 10.376 1.00 54.53 105 SER A CA 1
ATOM 792 C C . SER A 1 105 ? -2.403 -13.066 9.823 1.00 54.53 105 SER A C 1
ATOM 794 O O . SER A 1 105 ? -3.548 -13.074 10.288 1.00 54.53 105 SER A O 1
ATOM 796 N N . PRO A 1 106 ? -2.013 -13.978 8.914 1.00 44.03 106 PRO A N 1
ATOM 797 C CA . PRO A 1 106 ? -2.883 -15.079 8.526 1.00 44.03 106 PRO A CA 1
ATOM 798 C C . PRO A 1 106 ? -3.138 -15.972 9.755 1.00 44.03 106 PR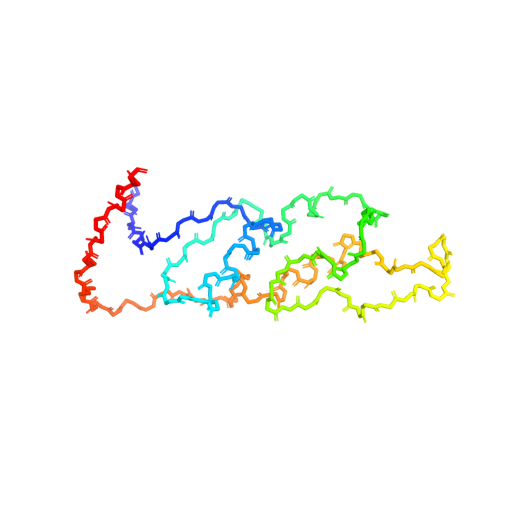O A C 1
ATOM 800 O O . PRO A 1 106 ? -2.276 -16.753 10.148 1.00 44.03 106 PRO A O 1
ATOM 803 N N . GLY A 1 107 ? -4.309 -15.835 10.393 1.00 40.69 107 GLY A N 1
ATOM 804 C CA . GLY A 1 107 ? -4.798 -16.791 11.398 1.00 40.69 107 GLY A CA 1
ATOM 805 C C . GLY A 1 107 ? -5.196 -16.285 12.792 1.00 40.69 107 GLY A C 1
ATOM 806 O O . GLY A 1 107 ? -5.354 -17.119 13.683 1.00 40.69 107 GLY A O 1
ATOM 807 N N . THR A 1 108 ? -5.412 -14.992 13.047 1.00 38.62 108 THR A N 1
ATOM 808 C CA . THR A 1 108 ? -5.935 -14.559 14.362 1.00 38.62 108 THR A CA 1
ATOM 809 C C . THR A 1 108 ? -7.451 -14.765 14.483 1.00 38.62 108 THR A C 1
ATOM 811 O O . THR A 1 108 ? -8.259 -13.849 14.354 1.00 38.62 108 THR A O 1
ATOM 814 N N . HIS A 1 109 ? -7.855 -15.996 14.804 1.00 38.72 109 HIS A N 1
ATOM 815 C CA . HIS A 1 109 ? -9.134 -16.240 15.469 1.00 38.72 109 HIS A CA 1
ATOM 816 C C . HIS A 1 109 ? -9.086 -15.604 16.867 1.00 38.72 109 HIS A C 1
ATOM 818 O O . HIS A 1 109 ? -8.254 -15.976 17.692 1.00 38.72 109 HIS A O 1
ATOM 824 N N . SER A 1 110 ? -9.959 -14.627 17.126 1.00 38.56 110 SER A N 1
ATOM 825 C CA . SER A 1 110 ? -10.078 -13.969 18.434 1.00 38.56 110 SER A CA 1
ATOM 826 C C . SER A 1 110 ? -10.319 -14.989 19.551 1.00 38.56 110 SER A C 1
ATOM 828 O O . SER A 1 110 ? -11.373 -15.623 19.606 1.00 38.56 110 SER A O 1
ATOM 830 N N . ALA A 1 111 ? -9.367 -15.095 20.479 1.00 33.69 111 ALA A N 1
ATOM 831 C CA . ALA A 1 111 ? -9.636 -15.588 21.820 1.00 33.69 111 ALA A CA 1
ATOM 832 C C . ALA A 1 111 ? -10.336 -14.465 22.597 1.00 33.69 111 ALA A C 1
ATOM 834 O O . ALA A 1 111 ? -9.792 -13.382 22.799 1.00 33.69 111 ALA A O 1
ATOM 835 N N . HIS A 1 112 ? -11.578 -14.723 22.985 1.00 31.97 112 HIS A N 1
ATOM 836 C CA . HIS A 1 112 ? -12.417 -13.800 23.730 1.00 31.97 112 HIS A CA 1
ATOM 837 C C . HIS A 1 112 ? -11.939 -13.757 25.191 1.00 31.97 112 HIS A C 1
ATOM 839 O O . HIS A 1 112 ? -12.116 -14.722 25.932 1.00 31.97 112 HIS A O 1
ATOM 845 N N . THR A 1 113 ? -11.358 -12.642 25.628 1.00 39.84 113 THR A N 1
ATOM 846 C CA . THR A 1 113 ? -11.311 -12.282 27.052 1.00 39.84 113 THR A CA 1
ATOM 847 C C . THR A 1 113 ? -12.165 -11.042 27.247 1.00 39.84 113 THR A C 1
ATOM 849 O O . THR A 1 113 ? -11.839 -9.966 26.755 1.00 39.84 113 THR A O 1
ATOM 852 N N . SER A 1 114 ? -13.293 -11.216 27.931 1.00 39.50 114 SER A N 1
ATOM 853 C CA . SER A 1 114 ? -14.202 -10.148 28.333 1.00 39.50 114 SER A CA 1
ATOM 854 C C . SER A 1 114 ? -13.519 -9.241 29.359 1.00 39.50 114 SER A C 1
ATOM 856 O O . SER A 1 114 ? -13.466 -9.570 30.546 1.00 39.50 114 SER A O 1
ATOM 858 N N . ALA A 1 115 ? -13.010 -8.099 28.911 1.00 42.88 115 ALA A N 1
ATOM 859 C CA . ALA A 1 115 ? -12.728 -6.962 29.773 1.00 42.88 115 ALA A CA 1
ATOM 860 C C . ALA A 1 115 ? -13.663 -5.825 29.354 1.00 42.88 115 ALA A C 1
ATOM 862 O O . ALA A 1 115 ? -13.694 -5.434 28.190 1.00 42.88 115 ALA A O 1
ATOM 863 N N . THR A 1 116 ? -14.466 -5.336 30.297 1.00 38.47 116 THR A N 1
ATOM 864 C CA . THR A 1 116 ? -15.359 -4.191 30.100 1.00 38.47 116 THR A CA 1
ATOM 865 C C . THR A 1 116 ? -14.540 -2.970 29.661 1.00 38.47 116 THR A C 1
ATOM 867 O O . THR A 1 116 ? -13.618 -2.595 30.391 1.00 38.47 116 THR A O 1
ATOM 870 N N . PRO A 1 117 ? -14.843 -2.326 28.519 1.00 44.66 117 PRO A N 1
ATOM 871 C CA . PRO A 1 117 ? -14.107 -1.144 28.089 1.00 44.66 117 PRO A CA 1
ATOM 872 C C . PRO A 1 117 ? -14.398 0.045 29.024 1.00 44.66 117 PRO A C 1
ATOM 874 O O . PRO A 1 117 ? -15.536 0.212 29.480 1.00 44.66 117 PRO A O 1
ATOM 877 N N . PRO A 1 118 ? -13.400 0.892 29.338 1.00 41.94 118 PRO A N 1
ATOM 878 C CA . PRO A 1 118 ? -13.631 2.099 30.116 1.00 41.94 118 PRO A CA 1
ATOM 879 C C . PRO A 1 118 ? -14.512 3.078 29.329 1.00 41.94 118 PRO A C 1
ATOM 881 O O . PRO A 1 118 ? -14.370 3.259 28.122 1.00 41.94 118 PRO A O 1
ATOM 884 N N . SER A 1 119 ? -15.434 3.735 30.028 1.00 47.59 119 SER A N 1
ATOM 885 C CA . SER A 1 119 ? -16.368 4.704 29.453 1.00 47.59 119 SER A CA 1
ATOM 886 C C . SER A 1 119 ? -15.634 5.859 28.758 1.00 47.59 119 SER A C 1
ATOM 888 O O . SER A 1 119 ? -14.989 6.677 29.419 1.00 47.59 119 SER A O 1
ATOM 890 N N . VAL A 1 120 ? -15.778 5.962 27.433 1.00 57.59 120 VAL A N 1
ATOM 891 C CA . VAL A 1 120 ? -15.251 7.078 26.635 1.00 57.59 120 VAL A CA 1
ATOM 892 C C . VAL A 1 120 ? -15.977 8.369 27.016 1.00 57.59 120 VAL A C 1
ATOM 894 O O . VAL A 1 120 ? -17.163 8.563 26.733 1.00 57.59 120 VAL A O 1
ATOM 897 N N . ARG A 1 121 ? -15.254 9.296 27.651 1.00 46.66 121 ARG A N 1
ATOM 898 C CA . ARG A 1 121 ? -15.746 10.651 27.921 1.00 46.66 121 ARG A CA 1
ATOM 899 C C . ARG A 1 121 ? -15.710 11.456 26.622 1.00 46.66 121 ARG A C 1
ATOM 901 O O . ARG A 1 121 ? -14.644 11.876 26.184 1.00 46.66 121 ARG A O 1
ATOM 908 N N . ARG A 1 122 ? -16.874 11.714 26.018 1.00 48.88 122 ARG A N 1
ATOM 909 C CA . ARG A 1 122 ? -16.985 12.644 24.880 1.00 48.88 122 ARG A CA 1
ATOM 910 C C . ARG A 1 122 ? -16.506 14.036 25.310 1.00 48.88 122 ARG A C 1
ATOM 912 O O . ARG A 1 122 ? -17.063 14.619 26.241 1.00 48.88 122 ARG A O 1
ATOM 919 N N . GLN A 1 123 ? -15.482 14.574 24.646 1.00 42.84 123 GLN A N 1
ATOM 920 C CA . GLN A 1 123 ? -15.146 15.993 24.771 1.00 42.84 123 GLN A CA 1
ATOM 921 C C . GLN A 1 123 ? -16.220 16.835 24.061 1.00 42.84 123 GLN A C 1
ATOM 923 O O . GLN A 1 123 ? -16.640 16.475 22.958 1.00 42.84 123 GLN A O 1
ATOM 928 N N . PRO A 1 124 ? -16.688 17.944 24.660 1.00 48.38 124 PRO A N 1
ATOM 929 C CA . PRO A 1 124 ? -17.619 18.839 23.991 1.00 48.38 124 PRO A CA 1
ATOM 930 C C . PRO A 1 124 ? -16.925 19.546 22.820 1.00 48.38 124 PRO A C 1
ATOM 932 O O . PRO A 1 124 ? -15.778 19.982 22.930 1.00 48.38 124 PRO A O 1
ATOM 935 N N . ALA A 1 125 ? -17.643 19.668 21.703 1.00 57.09 125 ALA A N 1
ATOM 936 C CA . ALA A 1 125 ? -17.190 20.397 20.527 1.00 57.09 125 ALA A CA 1
ATOM 937 C C . ALA A 1 125 ? -16.815 21.839 20.906 1.00 57.09 125 ALA A C 1
ATOM 939 O O . ALA A 1 125 ? -17.605 22.552 21.533 1.00 57.09 125 ALA A O 1
ATOM 940 N N . LYS A 1 126 ? -15.611 22.276 20.518 1.00 47.97 126 LYS A N 1
ATOM 941 C CA . LYS A 1 126 ? -15.196 23.673 20.659 1.00 47.97 126 LYS A CA 1
ATOM 942 C C . LYS A 1 126 ? -16.110 24.528 19.781 1.00 47.97 126 LYS A C 1
ATOM 944 O O . LYS A 1 126 ? -16.074 24.417 18.560 1.00 47.97 126 LYS A O 1
ATOM 949 N N . ARG A 1 127 ? -16.950 25.358 20.401 1.00 48.09 127 ARG A N 1
ATOM 950 C CA . ARG A 1 127 ? -17.646 26.442 19.701 1.00 48.09 127 ARG A CA 1
ATOM 951 C C . ARG A 1 127 ? -16.604 27.499 19.339 1.00 48.09 127 ARG A C 1
ATOM 953 O O . ARG A 1 127 ? -15.982 28.057 20.239 1.00 48.09 127 ARG A O 1
ATOM 960 N N . SER A 1 128 ? -16.403 27.734 18.047 1.00 59.56 128 SER A N 1
ATOM 961 C CA . SER A 1 128 ? -15.657 28.900 17.569 1.00 59.56 128 SER A CA 1
ATOM 962 C C . SER A 1 128 ? -16.393 30.185 17.959 1.00 59.56 128 SER A C 1
ATOM 964 O O . SER A 1 128 ? -17.625 30.223 17.890 1.00 59.56 128 SER A O 1
ATOM 966 N N . MET A 1 129 ? -15.628 31.185 18.409 1.00 53.97 129 MET A N 1
ATOM 967 C CA . MET A 1 129 ? -16.064 32.582 18.556 1.00 53.97 129 MET A CA 1
ATOM 968 C C . MET A 1 129 ? -16.195 33.255 17.196 1.00 53.97 129 MET A C 1
ATOM 970 O O . MET A 1 129 ? -15.414 32.883 16.290 1.00 53.97 129 MET A O 1
#

Secondary structure (DSSP, 8-state):
-PPPPPP-SEEEE--SHHHHHHHHHHHHH----EEEE-SSSSS-GGGGG--TT-B-SS-GGGSSBTTB-SS-S-B-SSSTTTTSB---BHHHHHHHHHTSGGG--TT--------PPP---PPPP----

Foldseek 3Di:
DDDDDDDWPEEQEALAQVSLQVLLCCVVPHPTGYDYDYPDPAHHGCLVVDDQPDWDPDAQQPGHHDVDGQDDQDADCDDPRHPHHDTDTSVSRRVRSRPGVSRPDPPDPDDDDDDDDPDDDDDDDDDDD

Sequence (129 aa):
MSHTPHEVDYLVVGAGAMGMAFTDTLLHESDATIALVDRLDRPGGHWNHAYPFVRLHQPSAYYGVNSRPLGENRLDASGRNAGMMELAGAHELLAYFDSSPAAGSPGTHSAHTSATPPSVRRQPAKRSM

Radius of gyration: 19.03 Å; chains: 1; bounding box: 47×52×51 Å